Protein AF-A0A6G0UE82-F1 (afdb_monomer_lite)

Structure (mmCIF, N/CA/C/O backbone):
data_AF-A0A6G0UE82-F1
#
_entry.id   AF-A0A6G0UE82-F1
#
loop_
_atom_site.group_PDB
_atom_site.id
_atom_site.type_symbol
_atom_site.label_atom_id
_atom_site.label_alt_id
_atom_site.label_comp_id
_atom_site.label_asym_id
_atom_site.label_entity_id
_atom_site.label_seq_id
_atom_site.pdbx_PDB_ins_code
_atom_site.Cartn_x
_atom_site.Cartn_y
_atom_site.Cartn_z
_atom_site.occupancy
_atom_site.B_iso_or_equiv
_atom_site.auth_seq_id
_atom_site.auth_comp_id
_atom_site.auth_asym_id
_atom_site.auth_atom_id
_atom_site.pdbx_PDB_model_num
ATOM 1 N N . MET A 1 1 ? 67.950 6.319 -19.811 1.00 50.56 1 MET A N 1
ATOM 2 C CA . MET A 1 1 ? 67.569 7.483 -18.978 1.00 50.56 1 MET A CA 1
ATOM 3 C C . MET A 1 1 ? 66.233 8.089 -19.443 1.00 50.56 1 MET A C 1
ATOM 5 O O . MET A 1 1 ? 66.161 9.259 -19.778 1.00 50.56 1 MET A O 1
ATOM 9 N N . ARG A 1 2 ? 65.159 7.287 -19.519 1.00 44.97 2 ARG A N 1
ATOM 10 C CA . ARG A 1 2 ? 63.786 7.764 -19.803 1.00 44.97 2 ARG A CA 1
ATOM 11 C C . ARG A 1 2 ? 62.741 6.818 -19.179 1.00 44.97 2 ARG A C 1
ATOM 13 O O . ARG A 1 2 ? 61.684 6.580 -19.738 1.00 44.97 2 ARG A O 1
ATOM 20 N N . ARG A 1 3 ? 63.101 6.220 -18.032 1.00 53.69 3 ARG A N 1
ATOM 21 C CA . ARG A 1 3 ? 62.309 5.244 -17.256 1.00 53.69 3 ARG A CA 1
ATOM 22 C C . ARG A 1 3 ? 61.476 5.887 -16.125 1.00 53.69 3 ARG A C 1
ATOM 24 O O . ARG A 1 3 ? 61.089 5.173 -15.219 1.00 53.69 3 ARG A O 1
ATOM 31 N N . LEU A 1 4 ? 61.216 7.202 -16.120 1.00 58.69 4 LEU A N 1
ATOM 32 C CA . LEU A 1 4 ? 60.592 7.848 -14.943 1.00 58.69 4 LEU A CA 1
ATOM 33 C C . LEU A 1 4 ? 59.493 8.894 -15.201 1.00 58.69 4 LEU A C 1
ATOM 35 O O . LEU A 1 4 ? 59.024 9.478 -14.237 1.00 58.69 4 LEU A O 1
ATOM 39 N N . PHE A 1 5 ? 59.038 9.128 -16.439 1.00 55.81 5 PHE A N 1
ATOM 40 C CA . PHE A 1 5 ? 58.022 10.176 -16.679 1.00 55.81 5 PHE A CA 1
ATOM 41 C C . PHE A 1 5 ? 56.760 9.754 -17.444 1.00 55.81 5 PHE A C 1
ATOM 43 O O . PHE A 1 5 ? 55.877 10.580 -17.622 1.00 55.81 5 PHE A O 1
ATOM 50 N N . GLY A 1 6 ? 56.626 8.488 -17.851 1.00 50.22 6 GLY A N 1
ATOM 51 C CA . GLY A 1 6 ? 55.429 8.012 -18.567 1.00 50.22 6 GLY A CA 1
ATOM 52 C C . GLY A 1 6 ? 54.464 7.151 -17.742 1.00 50.22 6 GLY A C 1
ATOM 53 O O . GLY A 1 6 ? 53.414 6.783 -18.245 1.00 50.22 6 GLY A O 1
ATOM 54 N N . ASP A 1 7 ? 54.803 6.812 -16.490 1.00 53.62 7 ASP A N 1
ATOM 55 C CA . ASP A 1 7 ? 54.030 5.882 -15.636 1.00 53.62 7 ASP A CA 1
ATOM 56 C C . ASP A 1 7 ? 52.796 6.526 -14.958 1.00 53.62 7 ASP A C 1
ATOM 58 O O . ASP A 1 7 ? 52.153 5.913 -14.110 1.00 53.62 7 ASP A O 1
ATOM 62 N N . ASN A 1 8 ? 52.444 7.769 -15.314 1.00 51.16 8 ASN A N 1
ATOM 63 C CA . ASN A 1 8 ? 51.312 8.490 -14.714 1.00 51.16 8 ASN A CA 1
ATOM 64 C C . ASN A 1 8 ? 50.057 8.571 -15.595 1.00 51.16 8 ASN A C 1
ATOM 66 O O . ASN A 1 8 ? 49.010 8.971 -15.096 1.00 51.16 8 ASN A O 1
ATOM 70 N N . GLU A 1 9 ? 50.104 8.140 -16.858 1.00 49.94 9 GLU A N 1
ATOM 71 C CA . GLU A 1 9 ? 48.906 8.150 -17.720 1.00 49.94 9 GLU A CA 1
ATOM 72 C C . GLU A 1 9 ? 48.083 6.853 -17.623 1.00 49.94 9 GLU A C 1
ATOM 74 O O . GLU A 1 9 ? 46.916 6.825 -17.999 1.00 49.94 9 GLU A O 1
ATOM 79 N N . GLY A 1 10 ? 48.654 5.783 -17.054 1.00 46.41 10 GLY A N 1
ATOM 80 C CA . GLY A 1 10 ? 48.006 4.470 -16.930 1.00 46.41 10 GLY A CA 1
ATOM 81 C C . GLY A 1 10 ? 47.322 4.183 -15.588 1.00 46.41 10 GLY A C 1
ATOM 82 O O . GLY A 1 10 ? 46.707 3.131 -15.442 1.00 46.41 10 GLY A O 1
ATOM 83 N N . LYS A 1 11 ? 47.427 5.076 -14.591 1.00 41.53 11 LYS A N 1
ATOM 84 C CA . LYS A 1 11 ? 46.877 4.845 -13.235 1.00 41.53 11 LYS A CA 1
ATOM 85 C C . LYS A 1 11 ? 45.588 5.605 -12.931 1.00 41.53 11 LYS A C 1
ATOM 87 O O . LYS A 1 11 ? 44.918 5.279 -11.957 1.00 41.53 11 LYS A O 1
ATOM 92 N N . VAL A 1 12 ? 45.186 6.557 -13.773 1.00 50.75 12 VAL A N 1
ATOM 93 C CA . VAL A 1 12 ? 43.899 7.262 -13.602 1.00 50.75 12 VAL A CA 1
ATOM 94 C C . VAL A 1 12 ? 42.726 6.421 -14.133 1.00 50.75 12 VAL A C 1
ATOM 96 O O . VAL A 1 12 ? 41.585 6.595 -13.720 1.00 50.75 12 VAL A O 1
ATOM 99 N N . THR A 1 13 ? 43.011 5.411 -14.957 1.00 47.06 13 THR A N 1
ATOM 100 C CA . THR A 1 13 ? 42.033 4.483 -15.550 1.00 47.06 13 THR A CA 1
ATOM 101 C C . THR A 1 13 ? 41.780 3.226 -14.705 1.00 47.0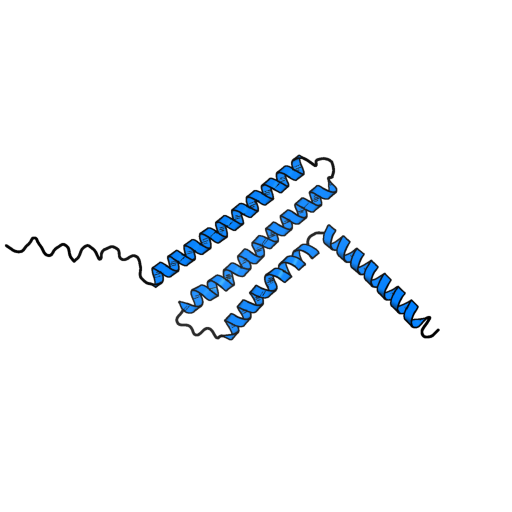6 13 THR A C 1
ATOM 103 O O . THR A 1 13 ? 41.277 2.231 -15.214 1.00 47.06 13 THR A O 1
ATOM 106 N N . ALA A 1 14 ? 42.119 3.245 -13.412 1.00 50.12 14 ALA A N 1
ATOM 107 C CA . ALA A 1 14 ? 41.802 2.176 -12.454 1.00 50.12 14 ALA A CA 1
ATOM 108 C C . ALA A 1 14 ? 40.663 2.558 -11.487 1.00 50.12 14 ALA A C 1
ATOM 110 O O . ALA A 1 14 ? 40.516 1.975 -10.417 1.00 50.12 14 ALA A O 1
ATOM 111 N N . THR A 1 15 ? 39.827 3.524 -11.871 1.00 53.12 15 THR A N 1
ATOM 112 C CA . THR A 1 15 ? 38.491 3.728 -11.291 1.00 53.12 15 THR A CA 1
ATOM 113 C C . THR A 1 15 ? 37.454 3.522 -12.388 1.00 53.12 15 THR A C 1
ATOM 115 O O . THR A 1 15 ? 36.758 4.433 -12.821 1.00 53.12 15 THR A O 1
ATOM 118 N N . GLY A 1 16 ? 37.373 2.284 -12.881 1.00 50.94 16 GLY A N 1
ATOM 119 C CA . GLY A 1 16 ? 36.266 1.815 -13.712 1.00 50.94 16 GLY A CA 1
ATOM 120 C C . GLY A 1 16 ? 34.991 1.695 -12.879 1.00 50.94 16 GLY A C 1
ATOM 121 O O . GLY A 1 16 ? 34.521 0.596 -12.620 1.00 50.94 16 GLY A O 1
ATOM 122 N N . ILE A 1 17 ? 34.469 2.825 -12.411 1.00 57.34 17 ILE A N 1
ATOM 123 C CA . ILE A 1 17 ? 33.115 2.957 -11.883 1.00 57.34 17 ILE A CA 1
ATOM 124 C C . ILE A 1 17 ? 32.474 4.068 -12.704 1.00 57.34 17 ILE A C 1
ATOM 126 O O . ILE A 1 17 ? 32.856 5.230 -12.570 1.00 57.34 17 ILE A O 1
ATOM 130 N N . GLY A 1 18 ? 31.508 3.731 -13.559 1.00 57.62 18 GLY A N 1
ATOM 131 C CA . GLY A 1 18 ? 30.677 4.751 -14.195 1.00 57.62 18 GLY A CA 1
ATOM 132 C C . GLY A 1 18 ? 30.509 4.625 -15.700 1.00 57.62 18 GLY A C 1
ATOM 133 O O . GLY A 1 18 ? 30.494 5.653 -16.392 1.00 57.62 18 GLY A O 1
ATOM 134 N N . GLY A 1 19 ? 30.282 3.413 -16.211 1.00 64.31 19 GLY A N 1
ATOM 135 C CA . GLY A 1 19 ? 29.519 3.292 -17.451 1.00 64.31 19 GLY A CA 1
ATOM 136 C C . GLY A 1 19 ? 28.163 4.011 -17.305 1.00 64.31 19 GLY A C 1
ATOM 137 O O . GLY A 1 19 ? 27.684 4.210 -16.182 1.00 64.31 19 GLY A O 1
ATOM 138 N N . PRO A 1 20 ? 27.515 4.443 -18.403 1.00 67.44 20 PRO A N 1
ATOM 139 C CA . PRO A 1 20 ? 26.177 5.038 -18.328 1.00 67.44 20 PRO A CA 1
ATOM 140 C C . PRO A 1 20 ? 25.209 4.114 -17.572 1.00 67.44 20 PRO A C 1
ATOM 142 O O . PRO A 1 20 ? 24.441 4.581 -16.739 1.00 67.44 20 PRO A O 1
ATOM 145 N N . PHE A 1 21 ? 25.348 2.800 -17.768 1.00 69.62 21 PHE A N 1
ATOM 146 C CA . PHE A 1 21 ? 24.608 1.763 -17.053 1.00 69.62 21 PHE A CA 1
ATOM 147 C C . PHE A 1 21 ? 24.813 1.789 -15.525 1.00 69.62 21 PHE A C 1
ATOM 149 O O . PHE A 1 21 ? 23.829 1.785 -14.788 1.00 69.62 21 PHE A O 1
ATOM 156 N N . ASP A 1 22 ? 26.054 1.909 -15.036 1.00 74.44 22 ASP A N 1
ATOM 157 C CA . ASP A 1 22 ? 26.340 1.972 -13.592 1.00 74.44 22 ASP A CA 1
ATOM 158 C C . ASP A 1 22 ? 25.689 3.202 -12.955 1.00 74.44 22 ASP A C 1
ATOM 160 O O . ASP A 1 22 ? 25.102 3.126 -11.877 1.00 74.44 22 ASP A O 1
ATOM 164 N N . ARG A 1 23 ? 25.729 4.346 -13.651 1.00 77.31 23 ARG A N 1
ATOM 165 C CA . ARG A 1 23 ? 25.082 5.582 -13.189 1.00 77.31 23 ARG A CA 1
ATOM 166 C C . ARG A 1 23 ? 23.565 5.431 -13.082 1.00 77.31 23 ARG A C 1
ATOM 168 O O . ARG A 1 23 ? 23.000 5.867 -12.081 1.00 77.31 23 ARG A O 1
ATOM 175 N N . TYR A 1 24 ? 22.916 4.782 -14.050 1.00 77.56 24 TYR A N 1
ATOM 176 C CA . TYR A 1 24 ? 21.484 4.472 -13.958 1.00 77.56 24 TYR A CA 1
ATOM 177 C C . TYR A 1 24 ? 21.173 3.548 -12.779 1.00 77.56 24 TYR A C 1
ATOM 179 O O . TYR A 1 24 ? 20.221 3.805 -12.043 1.00 77.56 24 TYR A O 1
ATOM 187 N N . LEU A 1 25 ? 21.997 2.523 -12.550 1.00 75.50 25 LEU A N 1
ATOM 188 C CA . LEU A 1 25 ? 21.831 1.605 -11.425 1.00 75.50 25 LEU A CA 1
ATOM 189 C C . LEU A 1 25 ? 21.898 2.345 -10.078 1.00 75.50 25 LEU A C 1
ATOM 191 O O . LEU A 1 25 ? 21.020 2.160 -9.237 1.00 75.50 25 LEU A O 1
ATOM 195 N N . TYR A 1 26 ? 22.883 3.229 -9.883 1.00 79.62 26 TYR A N 1
ATOM 196 C CA . TYR A 1 26 ? 23.007 4.028 -8.656 1.00 79.62 26 TYR A CA 1
ATOM 197 C C . TYR A 1 26 ? 21.822 4.975 -8.440 1.00 79.62 26 TYR A C 1
ATOM 199 O O . TYR A 1 26 ? 21.342 5.105 -7.313 1.00 79.62 26 TYR A O 1
ATOM 207 N N . VAL A 1 27 ? 21.320 5.607 -9.504 1.00 82.69 27 VAL A N 1
ATOM 208 C CA . VAL A 1 27 ? 20.138 6.479 -9.427 1.00 82.69 27 VAL A CA 1
ATOM 209 C C . VAL A 1 27 ? 18.895 5.675 -9.037 1.00 82.69 27 VAL A C 1
ATOM 211 O O . VAL A 1 27 ? 18.155 6.102 -8.152 1.00 82.69 27 VAL A O 1
ATOM 214 N N . ILE A 1 28 ? 18.695 4.491 -9.624 1.00 81.38 28 ILE A N 1
ATOM 215 C CA . ILE A 1 28 ? 17.574 3.598 -9.292 1.00 81.38 28 ILE A CA 1
ATOM 216 C C . ILE A 1 28 ? 17.674 3.121 -7.840 1.00 81.38 28 ILE A C 1
ATOM 218 O O . ILE A 1 28 ? 16.701 3.221 -7.093 1.00 81.38 28 ILE A O 1
ATOM 222 N N . LEU A 1 29 ? 18.848 2.656 -7.406 1.00 81.19 29 LEU A N 1
ATOM 223 C CA . LEU A 1 29 ? 19.074 2.209 -6.029 1.00 81.19 29 LEU A CA 1
ATOM 224 C C . LEU A 1 29 ? 18.831 3.336 -5.016 1.00 81.19 29 LEU A C 1
ATOM 226 O O . LEU A 1 29 ? 18.192 3.106 -3.988 1.00 81.19 29 LEU A O 1
ATOM 230 N N . GLY A 1 30 ? 19.265 4.561 -5.326 1.00 84.12 30 GLY A N 1
ATOM 231 C CA . GLY A 1 30 ? 18.978 5.742 -4.511 1.00 84.12 30 GLY A CA 1
ATOM 232 C C . GLY A 1 30 ? 17.479 6.032 -4.417 1.00 84.12 30 GLY A C 1
ATOM 233 O O . GLY A 1 30 ? 16.955 6.262 -3.326 1.00 84.12 30 GLY A O 1
ATOM 234 N N . HIS A 1 31 ? 16.763 5.944 -5.538 1.00 81.50 31 HIS A N 1
ATOM 235 C CA . HIS A 1 31 ? 15.316 6.151 -5.577 1.00 81.50 31 HIS A CA 1
ATOM 236 C C . HIS A 1 31 ? 14.554 5.100 -4.753 1.00 81.50 31 HIS A C 1
ATOM 238 O O . HIS A 1 31 ? 13.635 5.439 -4.000 1.00 81.50 31 HIS A O 1
ATOM 244 N N . LEU A 1 32 ? 14.963 3.830 -4.844 1.00 78.00 32 LEU A N 1
ATOM 245 C CA . LEU A 1 32 ? 14.389 2.737 -4.059 1.00 78.00 32 LEU A CA 1
ATOM 246 C C . LEU A 1 32 ? 14.627 2.950 -2.560 1.00 78.00 32 LEU A C 1
ATOM 248 O O . LEU A 1 32 ? 13.680 2.845 -1.777 1.00 78.00 32 LEU A O 1
ATOM 252 N N . PHE A 1 33 ? 15.846 3.331 -2.169 1.00 85.00 33 PHE A N 1
ATOM 253 C CA . PHE A 1 33 ? 16.208 3.590 -0.775 1.00 85.00 33 PHE A CA 1
ATOM 254 C C . PHE A 1 33 ? 15.377 4.722 -0.151 1.00 85.00 33 PHE A C 1
ATOM 256 O O . PHE A 1 33 ? 14.872 4.583 0.967 1.00 85.00 33 PHE A O 1
ATOM 263 N N . ILE A 1 34 ? 15.174 5.820 -0.886 1.00 83.19 34 ILE A N 1
ATOM 264 C CA . ILE A 1 34 ? 14.359 6.960 -0.438 1.00 83.19 34 ILE A CA 1
ATOM 265 C C . ILE A 1 34 ? 12.880 6.560 -0.308 1.00 83.19 34 ILE A C 1
ATOM 267 O O . ILE A 1 34 ? 12.232 6.895 0.691 1.00 83.19 34 ILE A O 1
ATOM 271 N N . SER A 1 35 ? 12.340 5.805 -1.272 1.00 79.88 35 SER A N 1
ATOM 272 C CA . SER A 1 35 ? 10.936 5.365 -1.224 1.00 79.88 35 SER A CA 1
ATOM 273 C C . SER A 1 35 ? 10.661 4.420 -0.046 1.00 79.88 35 SER A C 1
ATOM 275 O O . SER A 1 35 ? 9.667 4.580 0.661 1.00 79.88 35 SER A O 1
ATOM 277 N N . LEU A 1 36 ? 11.582 3.495 0.242 1.00 78.81 36 LEU A N 1
ATOM 278 C CA . LEU A 1 36 ? 11.452 2.559 1.357 1.00 78.81 36 LEU A CA 1
ATOM 279 C C . LEU A 1 36 ? 11.571 3.286 2.699 1.00 78.81 36 LEU A C 1
ATOM 281 O O . LEU A 1 36 ? 10.742 3.093 3.588 1.00 78.81 36 LEU A O 1
ATOM 285 N N . SER A 1 37 ? 12.559 4.170 2.831 1.00 81.06 37 SER A N 1
ATOM 286 C CA . SER A 1 37 ? 12.800 4.915 4.072 1.00 81.06 37 SER A CA 1
ATOM 287 C C . SER A 1 37 ? 11.624 5.822 4.439 1.00 81.06 37 SER A C 1
ATOM 289 O O . SER A 1 37 ? 11.217 5.885 5.604 1.00 81.06 37 SER A O 1
ATOM 291 N N . SER A 1 38 ? 11.034 6.498 3.450 1.00 78.19 38 SER A N 1
ATOM 292 C CA . SER A 1 38 ? 9.861 7.351 3.662 1.00 78.19 38 SER A CA 1
ATOM 293 C C . SER A 1 38 ? 8.623 6.538 4.052 1.00 78.19 38 SER A C 1
ATOM 295 O O . SER A 1 38 ? 7.954 6.886 5.028 1.00 78.19 38 SER A O 1
ATOM 297 N N . ALA A 1 39 ? 8.368 5.409 3.384 1.00 75.69 39 ALA A N 1
ATOM 298 C CA . ALA A 1 39 ? 7.266 4.513 3.731 1.00 75.69 39 ALA A CA 1
ATOM 299 C C . ALA A 1 39 ? 7.385 3.982 5.172 1.00 75.69 39 ALA A C 1
ATOM 301 O O . ALA A 1 39 ? 6.436 4.086 5.952 1.00 75.69 39 ALA A O 1
ATOM 302 N N . TYR A 1 40 ? 8.562 3.489 5.567 1.00 77.69 40 TYR A N 1
ATOM 303 C CA . TYR A 1 40 ? 8.795 2.992 6.928 1.00 77.69 40 TYR A CA 1
ATOM 304 C C . TYR A 1 40 ? 8.647 4.084 7.989 1.00 77.69 40 TYR A C 1
ATOM 306 O O . TYR A 1 40 ? 8.056 3.841 9.042 1.00 77.69 40 TYR A O 1
ATOM 314 N N . SER A 1 41 ? 9.119 5.299 7.707 1.00 74.69 41 SER A N 1
ATOM 315 C CA . SER A 1 41 ? 8.990 6.433 8.629 1.00 74.69 41 SER A CA 1
ATOM 316 C C . SER A 1 41 ? 7.524 6.779 8.900 1.00 74.69 41 SER A C 1
ATOM 318 O O . SER A 1 41 ? 7.132 6.982 10.051 1.00 74.69 41 SER A O 1
ATOM 320 N N . ILE A 1 42 ? 6.689 6.775 7.856 1.00 74.12 42 ILE A N 1
ATOM 321 C CA . ILE A 1 42 ? 5.245 7.016 7.971 1.00 74.12 42 ILE A CA 1
ATOM 322 C C . ILE A 1 42 ? 4.575 5.905 8.786 1.00 74.12 42 ILE A C 1
ATOM 324 O O . ILE A 1 42 ? 3.766 6.199 9.668 1.00 74.12 42 ILE A O 1
ATOM 328 N N . ILE A 1 43 ? 4.932 4.639 8.544 1.00 75.75 43 ILE A N 1
ATOM 329 C CA . ILE A 1 43 ? 4.383 3.492 9.283 1.00 75.75 43 ILE A CA 1
ATOM 330 C C . ILE A 1 43 ? 4.726 3.590 10.771 1.00 75.75 43 ILE A C 1
ATOM 332 O O . ILE A 1 43 ? 3.841 3.423 11.615 1.00 75.75 43 ILE A O 1
ATOM 336 N N . ILE A 1 44 ? 5.982 3.891 11.108 1.00 75.69 44 ILE A N 1
ATOM 337 C CA . ILE A 1 44 ? 6.436 4.031 12.498 1.00 75.69 44 ILE A CA 1
ATOM 338 C C . ILE A 1 44 ? 5.715 5.199 13.176 1.00 75.69 44 ILE A C 1
ATOM 340 O O . ILE A 1 44 ? 5.184 5.039 14.278 1.00 75.69 44 ILE A O 1
ATOM 344 N N . PHE A 1 45 ? 5.624 6.352 12.509 1.00 75.44 45 PHE A N 1
ATOM 345 C CA . PHE A 1 45 ? 4.932 7.526 13.037 1.00 75.44 45 PHE A CA 1
ATOM 346 C C . PHE A 1 45 ? 3.442 7.258 13.283 1.00 75.44 45 PHE A C 1
ATOM 348 O O . PHE A 1 45 ? 2.913 7.561 14.357 1.00 75.44 45 PHE A O 1
ATOM 355 N N . CYS A 1 46 ? 2.767 6.647 12.309 1.00 66.81 46 CYS A N 1
ATOM 356 C CA . CYS A 1 46 ? 1.358 6.288 12.407 1.00 66.81 46 CYS A CA 1
ATOM 357 C C . CYS A 1 46 ? 1.125 5.299 13.557 1.00 66.81 46 CYS A C 1
ATOM 359 O O . CYS A 1 46 ? 0.288 5.545 14.430 1.00 66.81 46 CYS A O 1
ATOM 361 N N . SER A 1 47 ? 1.936 4.240 13.624 1.00 67.06 47 SER A N 1
ATOM 362 C CA . SER A 1 47 ? 1.873 3.221 14.678 1.00 67.06 47 SER A CA 1
ATOM 363 C C . SER A 1 47 ? 2.073 3.827 16.066 1.00 67.06 47 SER A C 1
ATOM 365 O O . SER A 1 47 ? 1.341 3.498 17.001 1.00 67.06 47 SER A O 1
ATOM 367 N N . TRP A 1 48 ? 3.015 4.764 16.205 1.00 73.06 48 TRP A N 1
ATOM 368 C CA . TRP A 1 48 ? 3.259 5.458 17.467 1.00 73.06 48 TRP A CA 1
ATOM 369 C C . TRP A 1 48 ? 2.087 6.357 17.875 1.00 73.06 48 TRP A C 1
ATOM 371 O O . TRP A 1 48 ? 1.676 6.350 19.039 1.00 73.06 48 TRP A O 1
ATOM 381 N N . LYS A 1 49 ? 1.493 7.083 16.921 1.00 67.06 49 LYS A N 1
ATOM 382 C CA . LYS A 1 49 ? 0.307 7.918 17.159 1.00 67.06 49 LYS A CA 1
ATOM 383 C C . LYS A 1 49 ? -0.885 7.076 17.624 1.00 67.06 49 LYS A C 1
ATOM 385 O O . LYS A 1 49 ? -1.547 7.453 18.589 1.00 67.06 49 LYS A O 1
ATOM 390 N N . ILE A 1 50 ? -1.119 5.928 16.990 1.00 65.75 50 ILE A N 1
ATOM 391 C CA . ILE A 1 50 ? -2.187 4.986 17.357 1.00 65.75 50 ILE A CA 1
ATOM 392 C C . ILE A 1 50 ? -1.938 4.408 18.748 1.00 65.75 50 ILE A C 1
ATOM 394 O O . ILE A 1 50 ? -2.825 4.440 19.598 1.00 65.75 50 ILE A O 1
ATOM 398 N N . TYR A 1 51 ? -0.716 3.954 19.026 1.00 67.62 51 TYR A N 1
ATOM 399 C CA . TYR A 1 51 ? -0.350 3.443 20.345 1.00 67.62 51 TYR A CA 1
ATOM 400 C C . TYR A 1 51 ? -0.577 4.487 21.450 1.00 67.62 51 TYR A C 1
ATOM 402 O O . TYR A 1 51 ? -1.158 4.182 22.496 1.00 67.62 51 TYR A O 1
ATOM 410 N N . LYS A 1 52 ? -0.181 5.742 21.205 1.00 68.81 52 LYS A N 1
ATOM 411 C CA . LYS A 1 52 ? -0.393 6.855 22.138 1.00 68.81 52 LYS A CA 1
ATOM 412 C C . LYS A 1 52 ? -1.881 7.161 22.330 1.00 68.81 52 LYS A C 1
ATOM 414 O O . LYS A 1 52 ? -2.308 7.341 23.467 1.00 68.81 52 LYS A O 1
ATOM 419 N N . PHE A 1 53 ? -2.668 7.170 21.256 1.00 62.66 53 PHE A N 1
ATOM 420 C CA . PHE A 1 53 ? -4.114 7.390 21.310 1.00 62.66 53 PHE A CA 1
ATOM 421 C C . PHE A 1 53 ? -4.824 6.309 22.140 1.00 62.66 53 PHE A C 1
ATOM 423 O O . PHE A 1 53 ? -5.572 6.629 23.063 1.00 62.66 53 PHE A O 1
ATOM 430 N N . MET A 1 54 ? -4.500 5.031 21.915 1.00 61.00 54 MET A N 1
ATOM 431 C CA . MET A 1 54 ? -5.086 3.925 22.684 1.00 61.00 54 MET A CA 1
ATOM 432 C C . MET A 1 54 ? -4.690 3.934 24.161 1.00 61.00 54 MET A C 1
ATOM 434 O O . MET A 1 54 ? -5.477 3.530 25.014 1.00 61.00 54 MET A O 1
ATOM 438 N N . LYS A 1 55 ? -3.480 4.404 24.489 1.00 66.69 55 LYS A N 1
ATOM 439 C CA . LYS A 1 55 ? -3.037 4.533 25.884 1.00 66.69 55 LYS A CA 1
ATOM 440 C C . LYS A 1 55 ? -3.819 5.613 26.643 1.00 66.69 55 LYS A C 1
ATOM 442 O O . LYS A 1 55 ? -3.994 5.482 27.852 1.00 66.69 55 LYS A O 1
ATOM 447 N N . ILE A 1 56 ? -4.277 6.656 25.947 1.00 66.44 56 ILE A N 1
ATOM 448 C CA . ILE A 1 56 ? -4.991 7.803 26.528 1.00 66.44 56 ILE A CA 1
ATOM 449 C C . ILE A 1 56 ? -6.506 7.538 26.623 1.00 66.44 56 ILE A C 1
ATOM 451 O O . ILE A 1 56 ? -7.135 7.984 27.577 1.00 66.44 56 ILE A O 1
ATOM 455 N N . HIS A 1 57 ? -7.109 6.797 25.688 1.00 58.56 57 HIS A N 1
ATOM 456 C CA . HIS A 1 57 ? -8.565 6.571 25.614 1.00 58.56 57 HIS A CA 1
ATOM 457 C C . HIS A 1 57 ? -9.033 5.210 26.162 1.00 58.56 57 HIS A C 1
ATOM 459 O O . HIS A 1 57 ? -9.823 4.513 25.536 1.00 58.56 57 HIS A O 1
ATOM 465 N N . LYS A 1 58 ? -8.615 4.830 27.377 1.00 55.81 58 LYS A N 1
ATOM 466 C CA . LYS A 1 58 ? -9.007 3.552 28.016 1.00 55.81 58 LYS A CA 1
ATOM 467 C C . LYS A 1 58 ? -10.528 3.308 28.187 1.00 55.81 58 LYS A C 1
ATOM 469 O O . LYS A 1 58 ? -10.897 2.177 28.478 1.00 55.81 58 LYS A O 1
ATOM 474 N N . ASN A 1 59 ? -11.394 4.310 27.989 1.00 51.50 59 ASN A N 1
ATOM 475 C CA . ASN A 1 59 ? -12.837 4.222 28.277 1.00 51.50 59 ASN A CA 1
ATOM 476 C C . ASN A 1 59 ? -13.748 3.924 27.068 1.00 51.50 59 ASN A C 1
ATOM 478 O O . ASN A 1 59 ? -14.919 3.624 27.275 1.00 51.50 59 ASN A O 1
ATOM 482 N N . SER A 1 60 ? -13.253 3.959 25.825 1.00 57.72 60 SER A N 1
ATOM 483 C CA . SER A 1 60 ? -14.064 3.697 24.621 1.00 57.72 60 SER A CA 1
ATOM 484 C C . SER A 1 60 ? -13.533 2.468 23.884 1.00 57.72 60 SER A C 1
ATOM 486 O O . SER A 1 60 ? -12.795 2.543 22.901 1.00 57.72 60 SER A O 1
ATOM 488 N N . ILE A 1 61 ? -13.859 1.296 24.427 1.00 56.62 61 ILE A N 1
ATOM 489 C CA . ILE A 1 61 ? -13.402 -0.014 23.934 1.00 56.62 61 ILE A CA 1
ATOM 490 C C . ILE A 1 61 ? -13.806 -0.207 22.457 1.00 56.62 61 ILE A C 1
ATOM 492 O O . ILE A 1 61 ? -13.031 -0.737 21.662 1.00 56.62 61 ILE A O 1
ATOM 496 N N . LEU A 1 62 ? -14.977 0.315 22.073 1.00 56.19 62 LEU A N 1
ATOM 497 C CA . LEU A 1 62 ? -15.525 0.228 20.720 1.00 56.19 62 LEU A CA 1
ATOM 498 C C . LEU A 1 62 ? -14.720 1.048 19.694 1.00 56.19 62 LEU A C 1
ATOM 500 O O . LEU A 1 62 ? -14.398 0.542 18.621 1.00 56.19 62 LEU A O 1
ATOM 504 N N . GLU A 1 63 ? -14.345 2.291 20.013 1.00 60.12 63 GLU A N 1
ATOM 505 C CA . GLU A 1 63 ? -13.568 3.142 19.095 1.00 60.12 63 GLU A CA 1
ATOM 506 C C . GLU A 1 63 ? -12.127 2.647 18.944 1.00 60.12 63 GLU A C 1
ATOM 508 O O . GLU A 1 63 ? -11.549 2.721 17.857 1.00 60.12 63 GLU A O 1
ATOM 513 N N . ILE A 1 64 ? -11.559 2.081 20.012 1.00 61.78 64 ILE A N 1
ATOM 514 C CA . ILE A 1 64 ? -10.228 1.471 19.989 1.00 61.78 64 ILE A CA 1
ATOM 515 C C . ILE A 1 64 ? -10.187 0.263 19.052 1.00 61.78 64 ILE A C 1
ATOM 517 O O . ILE A 1 64 ? -9.250 0.131 18.260 1.00 61.78 64 ILE A O 1
ATOM 521 N N . ASP A 1 65 ? -11.178 -0.622 19.119 1.00 65.94 65 ASP A N 1
ATOM 522 C CA . ASP A 1 65 ? -11.183 -1.820 18.283 1.00 65.94 65 ASP A CA 1
ATOM 523 C C . ASP A 1 65 ? -11.426 -1.488 16.808 1.00 65.94 65 ASP A C 1
ATOM 525 O O . ASP A 1 65 ? -10.786 -2.084 15.936 1.00 65.94 65 ASP A O 1
ATOM 529 N N . ILE A 1 66 ? -12.225 -0.457 16.520 1.00 62.25 66 ILE A N 1
ATOM 530 C CA . ILE A 1 66 ? -12.378 0.093 15.167 1.00 62.25 66 ILE A CA 1
ATOM 531 C C . ILE A 1 66 ? -11.045 0.645 14.654 1.00 62.25 66 ILE A C 1
ATOM 533 O O . ILE A 1 66 ? -10.615 0.299 13.551 1.00 62.25 66 ILE A O 1
ATOM 537 N N . GLN A 1 67 ? -10.338 1.449 15.451 1.00 64.75 67 GLN A N 1
ATOM 538 C CA . GLN A 1 67 ? -9.045 2.003 15.046 1.00 64.75 67 GLN A CA 1
ATOM 539 C C . GLN A 1 67 ? -7.963 0.931 14.869 1.00 64.75 67 GLN A C 1
ATOM 541 O O . GLN A 1 67 ? -7.179 1.008 13.919 1.00 64.75 67 GLN A O 1
ATOM 546 N N . LYS A 1 68 ? -7.927 -0.108 15.714 1.00 68.38 68 LYS A N 1
ATOM 547 C CA . LYS A 1 68 ? -7.019 -1.256 15.538 1.00 68.38 68 LYS A CA 1
ATOM 548 C C . LYS A 1 68 ? -7.318 -2.026 14.261 1.00 68.38 68 LYS A C 1
ATOM 550 O O . LYS A 1 68 ? -6.383 -2.415 13.562 1.00 68.38 68 LYS A O 1
ATOM 555 N N . GLN A 1 69 ? -8.592 -2.261 13.955 1.00 65.25 69 GLN A N 1
ATOM 556 C CA . GLN A 1 69 ? -8.989 -2.962 12.735 1.00 65.25 69 GLN A CA 1
ATOM 557 C C . GLN A 1 69 ? -8.653 -2.144 11.491 1.00 65.25 69 GLN A C 1
ATOM 559 O O . GLN A 1 69 ? -8.087 -2.698 10.550 1.00 65.25 69 GLN A O 1
ATOM 564 N N . LEU A 1 70 ? -8.900 -0.832 11.508 1.00 68.25 70 LEU A N 1
ATOM 565 C CA . LEU A 1 70 ? -8.512 0.066 10.419 1.00 68.25 70 LEU A CA 1
ATOM 566 C C . LEU A 1 70 ? -7.001 0.079 10.218 1.00 68.25 70 LEU A C 1
ATOM 568 O O . LEU A 1 70 ? -6.539 -0.066 9.095 1.00 68.25 70 LEU A O 1
ATOM 572 N N . THR A 1 71 ? -6.233 0.154 11.301 1.00 70.44 71 THR A N 1
ATOM 573 C CA . THR A 1 71 ? -4.766 0.128 11.250 1.00 70.44 71 THR A CA 1
ATOM 574 C C . THR A 1 71 ? -4.243 -1.196 10.703 1.00 70.44 71 THR A C 1
ATOM 576 O O . THR A 1 71 ? -3.398 -1.204 9.814 1.00 70.44 71 THR A O 1
ATOM 579 N N . LYS A 1 72 ? -4.750 -2.333 11.198 1.00 71.06 72 LYS A N 1
ATOM 580 C CA . LYS A 1 72 ? -4.353 -3.658 10.701 1.00 71.06 72 LYS A CA 1
ATOM 581 C C . LYS A 1 72 ? -4.688 -3.824 9.224 1.00 71.06 72 LYS A C 1
ATOM 583 O O . LYS A 1 72 ? -3.863 -4.330 8.472 1.00 71.06 72 LYS A O 1
ATOM 588 N N . THR A 1 73 ? -5.870 -3.374 8.819 1.00 73.12 73 THR A N 1
ATOM 589 C CA . THR A 1 73 ? -6.310 -3.431 7.423 1.00 73.12 73 THR A CA 1
ATOM 590 C C . THR A 1 73 ? -5.421 -2.558 6.553 1.00 73.12 73 THR A C 1
ATOM 592 O O . THR A 1 73 ? -4.892 -3.050 5.568 1.00 73.12 73 THR A O 1
ATOM 595 N N . LEU A 1 74 ? -5.150 -1.321 6.975 1.00 69.12 74 LEU A N 1
ATOM 596 C CA . LEU A 1 74 ? -4.275 -0.387 6.269 1.00 69.12 74 LEU A CA 1
ATOM 597 C C . LEU A 1 74 ? -2.847 -0.932 6.121 1.00 69.12 74 LEU A C 1
ATOM 599 O O . LEU A 1 74 ? -2.233 -0.752 5.078 1.00 69.12 74 LEU A O 1
ATOM 603 N N . ILE A 1 75 ? -2.327 -1.640 7.129 1.00 71.62 75 ILE A N 1
ATOM 604 C CA . ILE A 1 75 ? -1.011 -2.292 7.060 1.00 71.62 75 ILE A CA 1
ATOM 605 C C . ILE A 1 75 ? -1.024 -3.448 6.051 1.00 71.62 75 ILE A C 1
ATOM 607 O O . ILE A 1 75 ? -0.164 -3.503 5.175 1.00 71.62 75 ILE A O 1
ATOM 611 N N . VAL A 1 76 ? -2.004 -4.353 6.126 1.00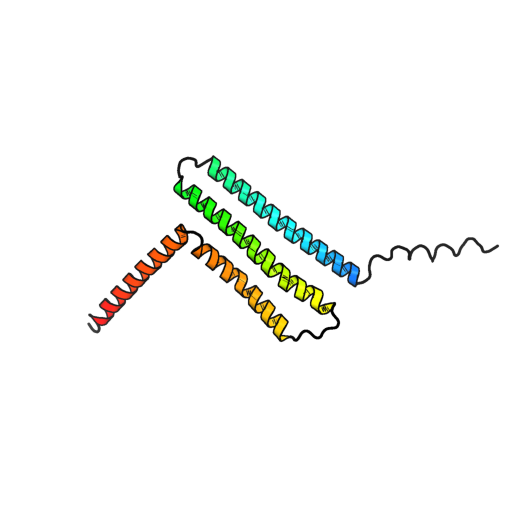 75.38 76 VAL A N 1
ATOM 612 C CA . VAL A 1 76 ? -2.126 -5.494 5.194 1.00 75.38 76 VAL A CA 1
ATOM 613 C C . VAL A 1 76 ? -2.285 -5.005 3.753 1.00 75.38 76 VAL A C 1
ATOM 615 O O . VAL A 1 76 ? -1.627 -5.481 2.831 1.00 75.38 76 VAL A O 1
ATOM 618 N N . GLN A 1 77 ? -3.119 -3.993 3.579 1.00 71.69 77 GLN A N 1
ATOM 619 C CA . GLN A 1 77 ? -3.442 -3.360 2.314 1.00 71.69 77 GLN A CA 1
ATOM 620 C C . GLN A 1 77 ? -2.343 -2.415 1.821 1.00 71.69 77 GLN A C 1
ATOM 622 O O . GLN A 1 77 ? -2.377 -2.034 0.666 1.00 71.69 77 GLN A O 1
ATOM 627 N N . ALA A 1 78 ? -1.369 -2.028 2.644 1.00 71.25 78 ALA A N 1
ATOM 628 C CA . ALA A 1 78 ? -0.154 -1.368 2.173 1.00 71.25 78 ALA A CA 1
ATOM 629 C C . ALA A 1 78 ? 0.866 -2.399 1.669 1.00 71.25 78 ALA A C 1
ATOM 631 O O . ALA A 1 78 ? 1.525 -2.172 0.658 1.00 71.25 78 ALA A O 1
ATOM 632 N N . ILE A 1 79 ? 0.953 -3.558 2.330 1.00 72.62 79 ILE A N 1
ATOM 633 C CA . ILE A 1 79 ? 1.883 -4.641 1.983 1.00 72.62 79 ILE A CA 1
ATOM 634 C C . ILE A 1 79 ? 1.491 -5.329 0.665 1.00 72.62 79 ILE A C 1
ATOM 636 O O . ILE A 1 79 ? 2.360 -5.589 -0.168 1.00 72.62 79 ILE A O 1
ATOM 640 N N . ILE A 1 80 ? 0.199 -5.598 0.445 1.00 76.75 80 ILE A N 1
ATOM 641 C CA . ILE A 1 80 ? -0.299 -6.293 -0.759 1.00 76.75 80 ILE A CA 1
ATOM 642 C C . ILE A 1 80 ? 0.046 -5.535 -2.062 1.00 76.75 80 ILE A C 1
ATOM 644 O O . ILE A 1 80 ? 0.639 -6.141 -2.955 1.00 76.75 80 ILE A O 1
ATOM 648 N N . PRO A 1 81 ? -0.235 -4.227 -2.199 1.00 73.38 81 PRO A N 1
ATOM 649 C CA . PRO A 1 81 ? 0.193 -3.398 -3.325 1.00 73.38 81 PRO A CA 1
ATOM 650 C C . PRO A 1 81 ? 1.695 -3.282 -3.446 1.00 73.38 81 PRO A C 1
ATOM 652 O O . PRO A 1 81 ? 2.190 -3.251 -4.557 1.00 73.38 81 PRO A O 1
ATOM 655 N N . LEU A 1 82 ? 2.431 -3.211 -2.336 1.00 71.50 82 LEU A N 1
ATOM 656 C CA . LEU A 1 82 ? 3.891 -3.140 -2.374 1.00 71.50 82 LEU A CA 1
ATOM 657 C C . LEU A 1 82 ? 4.477 -4.386 -3.045 1.00 71.50 82 LEU A C 1
ATOM 659 O O . LEU A 1 82 ? 5.289 -4.269 -3.958 1.00 71.50 82 LEU A O 1
ATOM 663 N N . LEU A 1 83 ? 3.997 -5.572 -2.666 1.00 71.88 83 LEU A N 1
ATOM 664 C CA . LEU A 1 83 ? 4.356 -6.834 -3.318 1.00 71.88 83 LEU A CA 1
ATOM 665 C C . LEU A 1 83 ? 3.871 -6.889 -4.773 1.00 71.88 83 LEU A C 1
ATOM 667 O O . LEU A 1 83 ? 4.634 -7.251 -5.667 1.00 71.88 83 LEU A O 1
ATOM 671 N N . THR A 1 84 ? 2.622 -6.486 -5.013 1.00 74.56 84 THR A N 1
ATOM 672 C CA . THR A 1 84 ? 1.975 -6.580 -6.331 1.00 74.56 84 THR A CA 1
ATOM 673 C C . THR A 1 84 ? 2.498 -5.540 -7.326 1.00 74.56 84 THR A C 1
ATOM 675 O O . THR A 1 84 ? 2.470 -5.810 -8.517 1.00 74.56 84 THR A O 1
ATOM 678 N N . CYS A 1 85 ? 3.011 -4.390 -6.874 1.00 72.94 85 CYS A N 1
ATOM 679 C CA . CYS A 1 85 ? 3.653 -3.356 -7.697 1.00 72.94 85 CYS A CA 1
ATOM 680 C C . CYS A 1 85 ? 5.147 -3.619 -7.899 1.00 72.94 85 CYS A C 1
ATOM 682 O O . CYS A 1 85 ? 5.673 -3.282 -8.957 1.00 72.94 85 CYS A O 1
ATOM 684 N N . CYS A 1 86 ? 5.837 -4.236 -6.933 1.00 73.00 86 CYS A N 1
ATOM 685 C CA . CYS A 1 86 ? 7.248 -4.592 -7.103 1.00 73.00 86 CYS A CA 1
ATOM 686 C C . CYS A 1 86 ? 7.449 -5.482 -8.333 1.00 73.00 86 CYS A C 1
ATOM 688 O O . CYS A 1 86 ? 8.323 -5.203 -9.143 1.00 73.00 86 CYS A O 1
ATOM 690 N N . VAL A 1 87 ? 6.611 -6.502 -8.523 1.00 77.88 87 VAL A N 1
ATOM 691 C CA . VAL A 1 87 ? 6.715 -7.437 -9.658 1.00 77.88 87 VAL A CA 1
ATOM 692 C C . VAL A 1 87 ? 6.620 -6.749 -11.038 1.00 77.88 87 VAL A C 1
ATOM 694 O O . VAL A 1 87 ? 7.566 -6.877 -11.814 1.00 77.88 87 VAL A O 1
ATOM 697 N N . PRO A 1 88 ? 5.557 -5.996 -11.384 1.00 76.44 88 PRO A N 1
ATOM 698 C CA . PRO A 1 88 ? 5.425 -5.337 -12.683 1.00 76.44 88 PRO A CA 1
ATOM 699 C C . PRO A 1 88 ? 6.483 -4.250 -12.898 1.00 76.44 88 PRO A C 1
ATOM 701 O O . PRO A 1 88 ? 6.979 -4.115 -14.012 1.00 76.44 88 PRO A O 1
ATOM 704 N N . VAL A 1 89 ? 6.885 -3.522 -11.849 1.00 77.50 89 VAL A N 1
ATOM 705 C CA . VAL A 1 89 ? 7.959 -2.518 -11.943 1.00 77.50 89 VAL A CA 1
ATOM 706 C C . VAL A 1 89 ? 9.306 -3.185 -12.220 1.00 77.50 89 VAL A C 1
ATOM 708 O O . VAL A 1 89 ? 10.033 -2.735 -13.101 1.00 77.50 89 VAL A O 1
ATOM 711 N N . PHE A 1 90 ? 9.624 -4.294 -11.546 1.00 80.06 90 PHE A N 1
ATOM 712 C CA . PHE A 1 90 ? 10.830 -5.074 -11.833 1.00 80.06 90 PHE A CA 1
ATOM 713 C C . PHE A 1 90 ? 10.817 -5.650 -13.250 1.00 80.06 90 PHE A C 1
ATOM 715 O O . PHE A 1 90 ? 11.838 -5.600 -13.932 1.00 80.06 90 PHE A O 1
ATOM 722 N N . ILE A 1 91 ? 9.672 -6.151 -13.719 1.00 78.06 91 ILE A N 1
ATOM 723 C CA . ILE A 1 91 ? 9.526 -6.653 -15.091 1.00 78.06 91 ILE A CA 1
ATOM 724 C C . ILE A 1 91 ? 9.750 -5.523 -16.096 1.00 78.06 91 ILE A C 1
ATOM 726 O O . ILE A 1 91 ? 10.529 -5.704 -17.024 1.00 78.06 91 ILE A O 1
ATOM 730 N N . MET A 1 92 ? 9.146 -4.347 -15.899 1.00 76.19 92 MET A N 1
ATOM 731 C CA . MET A 1 92 ? 9.365 -3.186 -16.771 1.00 76.19 92 MET A CA 1
ATOM 732 C C . MET A 1 92 ? 10.813 -2.680 -16.735 1.00 76.19 92 MET A C 1
ATOM 734 O O . MET A 1 92 ? 11.301 -2.172 -17.740 1.00 76.19 92 MET A O 1
ATOM 738 N N . MET A 1 93 ? 11.509 -2.838 -15.607 1.00 76.31 93 MET A N 1
ATOM 739 C CA . MET A 1 93 ? 12.907 -2.433 -15.443 1.00 76.31 93 MET A CA 1
ATOM 740 C C . MET A 1 93 ? 13.895 -3.419 -16.086 1.00 76.31 93 MET A C 1
ATOM 742 O O . MET A 1 93 ? 14.904 -2.995 -16.644 1.00 76.31 93 MET A O 1
ATOM 746 N N . ILE A 1 94 ? 13.616 -4.726 -16.024 1.00 79.25 94 ILE A N 1
ATOM 747 C CA . ILE A 1 94 ? 14.460 -5.786 -16.605 1.00 79.25 94 ILE A CA 1
ATOM 748 C C . ILE A 1 94 ? 14.151 -5.997 -18.096 1.00 79.25 94 ILE A C 1
ATOM 750 O O . ILE A 1 94 ? 15.048 -6.353 -18.857 1.00 79.25 94 ILE A O 1
ATOM 754 N N . ALA A 1 95 ? 12.915 -5.740 -18.532 1.00 76.69 95 ALA A N 1
ATOM 755 C CA . ALA A 1 95 ? 12.471 -5.815 -19.924 1.00 76.69 95 ALA A CA 1
ATOM 756 C C . ALA A 1 95 ? 13.450 -5.193 -20.944 1.00 76.69 95 ALA A C 1
ATOM 758 O O . ALA A 1 95 ? 13.799 -5.888 -21.895 1.00 76.69 95 ALA A O 1
ATOM 759 N N . PRO A 1 96 ? 13.951 -3.953 -20.766 1.00 74.50 96 PRO A N 1
ATOM 760 C CA . PRO A 1 96 ? 14.904 -3.345 -21.699 1.00 74.50 96 PRO A CA 1
ATOM 761 C C . PRO A 1 96 ? 16.323 -3.941 -21.651 1.00 74.50 96 PRO A C 1
ATOM 763 O O . PRO A 1 96 ? 17.130 -3.639 -22.525 1.00 74.50 96 PRO A O 1
ATOM 766 N N . LEU A 1 97 ? 16.652 -4.765 -20.650 1.00 77.69 97 LEU A N 1
ATOM 767 C CA . LEU A 1 97 ? 17.955 -5.439 -20.522 1.00 77.69 97 LEU A CA 1
ATOM 768 C C . LEU A 1 97 ? 17.972 -6.826 -21.170 1.00 77.69 97 LEU A C 1
ATOM 770 O O . LEU A 1 97 ? 19.038 -7.407 -21.372 1.00 77.69 97 LEU A O 1
ATOM 774 N N . LEU A 1 98 ? 16.797 -7.363 -21.490 1.00 78.00 98 LEU A N 1
ATOM 775 C CA . LEU A 1 98 ? 16.643 -8.634 -22.173 1.00 78.00 98 LEU A CA 1
ATOM 776 C C . LEU A 1 98 ? 16.629 -8.387 -23.691 1.00 78.00 98 LEU A C 1
ATOM 778 O O . LEU A 1 98 ? 15.907 -7.508 -24.154 1.00 78.00 98 LEU A O 1
ATOM 782 N N . PRO A 1 99 ? 17.341 -9.182 -24.507 1.00 74.50 99 PRO A N 1
ATOM 783 C CA . PRO A 1 99 ? 17.309 -9.080 -25.972 1.00 7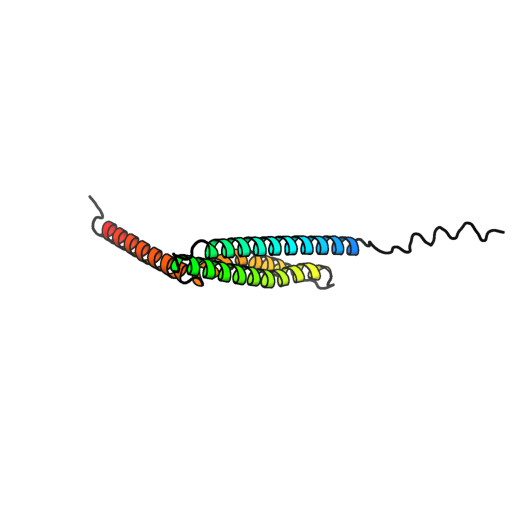4.50 99 PRO A CA 1
ATOM 784 C C . PRO A 1 99 ? 15.993 -9.613 -26.581 1.00 74.50 99 PRO A C 1
ATOM 786 O O . PRO A 1 99 ? 15.972 -10.123 -27.699 1.00 74.50 99 PRO A O 1
ATOM 789 N N . ILE A 1 100 ? 14.891 -9.554 -25.830 1.00 75.25 100 ILE A N 1
ATOM 790 C CA . ILE A 1 100 ? 13.601 -10.156 -26.161 1.00 75.25 100 ILE A CA 1
ATOM 791 C C . ILE A 1 100 ? 12.654 -9.034 -26.592 1.00 75.25 100 ILE A C 1
ATOM 793 O O . ILE A 1 100 ? 12.480 -8.056 -25.868 1.00 75.25 100 ILE A O 1
ATOM 797 N N . MET A 1 101 ? 11.997 -9.183 -27.745 1.00 73.94 101 MET A N 1
ATOM 798 C CA . MET A 1 101 ? 10.926 -8.269 -28.147 1.00 73.94 101 MET A CA 1
ATOM 799 C C . MET A 1 101 ? 9.685 -8.529 -27.288 1.00 73.94 101 MET A C 1
ATOM 801 O O . MET A 1 101 ? 8.878 -9.405 -27.598 1.00 73.94 101 MET A O 1
ATOM 805 N N . ILE A 1 102 ? 9.536 -7.786 -26.190 1.00 77.75 102 ILE A N 1
ATOM 806 C CA . ILE A 1 102 ? 8.285 -7.776 -25.429 1.00 77.75 102 ILE A CA 1
ATOM 807 C C . ILE A 1 102 ? 7.263 -6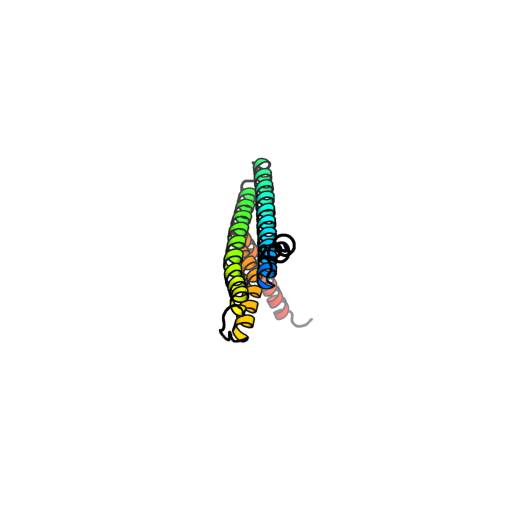.944 -26.216 1.00 77.75 102 ILE A C 1
ATOM 809 O O . ILE A 1 102 ? 7.527 -5.773 -26.493 1.00 77.75 102 ILE A O 1
ATOM 813 N N . PRO A 1 103 ? 6.107 -7.515 -26.592 1.00 82.56 103 PRO A N 1
ATOM 814 C CA . PRO A 1 103 ? 5.117 -6.791 -27.375 1.00 82.56 103 PRO A CA 1
ATOM 815 C C . PRO A 1 103 ? 4.472 -5.665 -26.553 1.00 82.56 103 PRO A C 1
ATOM 817 O O . PRO A 1 103 ? 4.170 -5.840 -25.372 1.00 82.56 103 PRO A O 1
ATOM 820 N N . GLU A 1 104 ? 4.216 -4.519 -27.192 1.00 80.62 104 GLU A N 1
ATOM 821 C CA . GLU A 1 104 ? 3.730 -3.286 -26.543 1.00 80.62 104 GLU A CA 1
ATOM 822 C C . GLU A 1 104 ? 2.454 -3.486 -25.711 1.00 80.62 104 GLU A C 1
ATOM 824 O O . GLU A 1 104 ? 2.289 -2.869 -24.657 1.00 80.62 104 GLU A O 1
ATOM 829 N N . PHE A 1 105 ? 1.580 -4.410 -26.128 1.00 83.50 105 PHE A N 1
ATOM 830 C CA . PHE A 1 105 ? 0.346 -4.721 -25.406 1.00 83.50 105 PHE A CA 1
ATOM 831 C C . PHE A 1 105 ? 0.607 -5.176 -23.960 1.00 83.50 105 PHE A C 1
ATOM 833 O O . PHE A 1 105 ? -0.214 -4.905 -23.088 1.00 83.50 105 PHE A O 1
ATOM 840 N N . VAL A 1 106 ? 1.750 -5.817 -23.680 1.00 83.25 106 VAL A N 1
ATOM 841 C CA . VAL A 1 106 ? 2.121 -6.277 -22.331 1.00 83.25 106 VAL A CA 1
ATOM 842 C C . VAL A 1 106 ? 2.350 -5.088 -21.402 1.00 83.25 106 VAL A C 1
ATOM 844 O O . VAL A 1 106 ? 1.892 -5.108 -20.262 1.00 83.25 106 VAL A O 1
ATOM 847 N N . PHE A 1 107 ? 2.986 -4.018 -21.885 1.00 81.19 107 PHE A N 1
ATOM 848 C CA . PHE A 1 107 ? 3.197 -2.802 -21.095 1.00 81.19 107 PHE A CA 1
ATOM 849 C C . PHE A 1 107 ? 1.882 -2.075 -20.809 1.00 81.19 107 PHE A C 1
ATOM 851 O O . PHE A 1 107 ? 1.671 -1.613 -19.688 1.00 81.19 107 PHE A O 1
ATOM 858 N N . VAL A 1 108 ? 0.971 -2.041 -21.787 1.00 85.12 108 VAL A N 1
ATOM 859 C CA . VAL A 1 108 ? -0.382 -1.491 -21.611 1.00 85.12 108 VAL A CA 1
ATOM 860 C C . VAL A 1 108 ? -1.159 -2.289 -20.562 1.00 85.12 108 VAL A C 1
ATOM 862 O O . VAL A 1 108 ? -1.772 -1.702 -19.671 1.00 85.12 108 VAL A O 1
ATOM 865 N N . LEU A 1 109 ? -1.092 -3.621 -20.612 1.00 83.88 109 LEU A N 1
ATOM 866 C CA . LEU A 1 109 ? -1.776 -4.503 -19.664 1.00 83.88 109 LEU A CA 1
ATOM 867 C C . LEU A 1 109 ? -1.223 -4.345 -18.240 1.00 83.88 109 LEU A C 1
ATOM 869 O O . LEU A 1 109 ? -1.996 -4.217 -17.291 1.00 83.88 109 LEU A O 1
ATOM 873 N N . LEU A 1 110 ? 0.102 -4.268 -18.088 1.00 83.12 110 LEU A N 1
ATOM 874 C CA . LEU A 1 110 ? 0.749 -3.994 -16.802 1.00 83.12 110 LEU A CA 1
ATOM 875 C C . LEU A 1 110 ? 0.370 -2.604 -16.257 1.00 83.12 110 LEU A C 1
ATOM 877 O O . LEU A 1 110 ? 0.067 -2.476 -15.072 1.00 83.12 110 LEU A O 1
ATOM 881 N N . GLY A 1 111 ? 0.320 -1.576 -17.109 1.00 81.31 111 GLY A N 1
ATOM 882 C CA . GLY A 1 111 ? -0.135 -0.234 -16.727 1.00 81.31 111 GLY A CA 1
ATOM 883 C C . GLY A 1 111 ? -1.603 -0.200 -16.283 1.00 81.31 111 GLY A C 1
ATOM 884 O O . GLY A 1 111 ? -1.953 0.483 -15.316 1.00 81.31 111 GLY A O 1
ATOM 885 N N . LEU A 1 112 ? -2.462 -0.995 -16.925 1.00 82.88 112 LEU A N 1
ATOM 886 C CA . LEU A 1 112 ? -3.870 -1.122 -16.550 1.00 82.88 112 LEU A CA 1
ATOM 887 C C . LEU A 1 112 ? -4.028 -1.774 -15.167 1.00 82.88 112 LEU A C 1
ATOM 889 O O . LEU A 1 112 ? -4.791 -1.283 -14.333 1.00 82.88 112 LEU A O 1
ATOM 893 N N . VAL A 1 113 ? -3.264 -2.840 -14.899 1.00 81.00 113 VAL A N 1
ATOM 894 C CA . VAL A 1 113 ? -3.243 -3.524 -13.596 1.00 81.00 113 VAL A CA 1
ATOM 895 C C . VAL A 1 113 ? -2.817 -2.561 -12.490 1.00 81.00 113 VAL A C 1
ATOM 897 O O . VAL A 1 113 ? -3.496 -2.473 -11.470 1.00 81.00 113 VAL A O 1
ATOM 900 N N . LEU A 1 114 ? -1.756 -1.778 -12.709 1.00 80.56 114 LEU A N 1
ATOM 901 C CA . LEU A 1 114 ? -1.272 -0.786 -11.741 1.00 80.56 114 LEU A CA 1
ATOM 902 C C . LEU 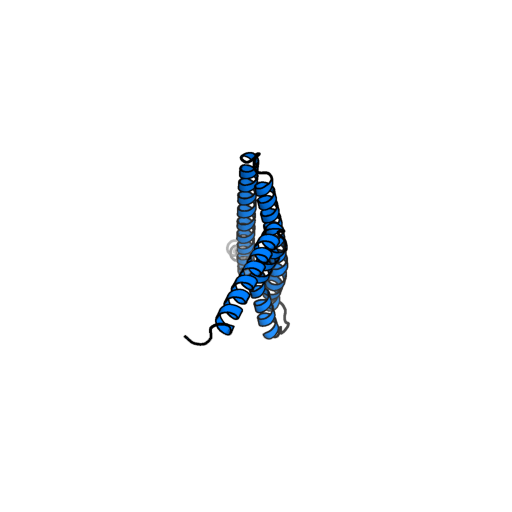A 1 114 ? -2.319 0.291 -11.418 1.00 80.56 114 LEU A C 1
ATOM 904 O O . LEU A 1 114 ? -2.437 0.718 -10.269 1.00 80.56 114 LEU A O 1
ATOM 908 N N . THR A 1 115 ? -3.121 0.685 -12.407 1.00 81.06 115 THR A N 1
ATOM 909 C CA . THR A 1 115 ? -4.170 1.707 -12.258 1.00 81.06 115 THR A CA 1
ATOM 910 C C . THR A 1 115 ? -5.356 1.217 -11.416 1.00 81.06 115 THR A C 1
ATOM 912 O O . THR A 1 115 ? -6.008 2.012 -10.741 1.00 81.06 115 THR A O 1
ATOM 915 N N . TYR A 1 116 ? -5.622 -0.093 -11.397 1.00 79.31 116 TYR A N 1
ATOM 916 C CA . TYR A 1 116 ? -6.711 -0.690 -10.612 1.00 79.31 116 TYR A CA 1
ATOM 917 C C . TYR A 1 116 ? -6.357 -0.956 -9.142 1.00 79.31 116 TYR A C 1
ATOM 919 O O . TYR A 1 116 ? -7.254 -1.125 -8.314 1.00 79.31 116 TYR A O 1
ATOM 927 N N . ILE A 1 117 ? -5.073 -0.963 -8.783 1.00 78.81 117 ILE A N 1
ATOM 928 C CA . ILE A 1 117 ? -4.608 -1.258 -7.418 1.00 78.81 117 ILE A CA 1
ATOM 929 C C . ILE A 1 117 ? -5.161 -0.283 -6.356 1.00 78.81 117 ILE A C 1
ATOM 931 O O . ILE A 1 117 ? -5.615 -0.761 -5.315 1.00 78.81 117 ILE A O 1
ATOM 935 N N . PRO A 1 118 ? -5.213 1.051 -6.565 1.00 77.50 118 PRO A N 1
ATOM 936 C CA . PRO A 1 118 ? -5.803 1.981 -5.596 1.00 77.50 118 PRO A CA 1
ATOM 937 C C . PRO A 1 118 ? -7.296 1.725 -5.353 1.00 77.50 118 PRO A C 1
ATOM 939 O O . PRO A 1 118 ? -7.761 1.804 -4.214 1.00 77.50 118 PRO A O 1
ATOM 942 N N . LEU A 1 119 ? -8.034 1.372 -6.412 1.00 78.44 119 LEU A N 1
ATOM 943 C CA . LEU A 1 119 ? -9.450 1.005 -6.337 1.00 78.44 119 LEU A CA 1
ATOM 944 C C . LEU A 1 119 ? -9.635 -0.301 -5.561 1.00 78.44 119 LEU A C 1
ATOM 946 O O . LEU A 1 119 ? -10.442 -0.354 -4.633 1.00 78.44 119 LEU A O 1
ATOM 950 N N . GLY A 1 120 ? -8.850 -1.329 -5.897 1.00 76.44 120 GLY A N 1
ATOM 951 C CA . GLY A 1 120 ? -8.862 -2.620 -5.208 1.00 76.44 120 GLY A CA 1
ATOM 952 C C . GLY A 1 120 ? -8.527 -2.481 -3.726 1.00 76.44 120 GLY A C 1
ATOM 953 O O . GLY A 1 120 ? -9.222 -3.040 -2.883 1.00 76.44 120 GLY A O 1
ATOM 954 N N . ASN A 1 121 ? -7.545 -1.644 -3.395 1.00 74.62 121 ASN A N 1
ATOM 955 C CA . ASN A 1 121 ? -7.231 -1.282 -2.023 1.00 74.62 121 ASN A CA 1
ATOM 956 C C . ASN A 1 121 ? -8.451 -0.689 -1.323 1.00 74.62 121 ASN A C 1
ATOM 958 O O . ASN A 1 121 ? -8.909 -1.262 -0.334 1.00 74.62 121 ASN A O 1
ATOM 962 N N . GLY A 1 122 ? -8.961 0.451 -1.793 1.00 73.25 122 GLY A N 1
ATOM 963 C CA . GLY A 1 122 ? -10.069 1.140 -1.126 1.00 73.25 122 GLY A CA 1
ATOM 964 C C . GLY A 1 122 ? -11.274 0.222 -0.909 1.00 73.25 122 GLY A C 1
ATOM 965 O O . GLY A 1 122 ? -11.860 0.203 0.175 1.00 73.25 122 GLY A O 1
ATOM 966 N N . LEU A 1 123 ? -11.576 -0.617 -1.902 1.00 74.56 123 LEU A N 1
ATOM 967 C CA . LEU A 1 123 ? -12.666 -1.583 -1.838 1.00 74.56 123 LEU A CA 1
ATOM 968 C C . LEU A 1 123 ? -12.392 -2.723 -0.841 1.00 74.56 123 LEU A C 1
ATOM 970 O O . LEU A 1 123 ? -13.268 -3.060 -0.044 1.00 74.56 123 LEU A O 1
ATOM 974 N N . SER A 1 124 ? -11.179 -3.284 -0.822 1.00 71.50 124 SER A N 1
ATOM 975 C CA . SER A 1 124 ? -10.779 -4.306 0.155 1.00 71.50 124 SER A CA 1
ATOM 976 C C . SER A 1 124 ? -10.867 -3.793 1.591 1.00 71.50 124 SER A C 1
ATOM 978 O O . SER A 1 124 ? -11.334 -4.525 2.458 1.00 71.50 124 SER A O 1
ATOM 980 N N . MET A 1 125 ? -10.495 -2.538 1.854 1.00 70.94 125 MET A N 1
ATOM 981 C CA . MET A 1 125 ? -10.628 -1.931 3.185 1.00 70.94 125 MET A CA 1
ATOM 982 C C . MET A 1 125 ? -12.084 -1.817 3.626 1.00 70.94 125 MET A C 1
ATOM 984 O O . MET A 1 125 ? -12.438 -2.201 4.742 1.00 70.94 125 MET A O 1
ATOM 988 N N . LEU A 1 126 ? -12.922 -1.309 2.723 1.00 71.31 126 LEU A N 1
ATOM 989 C CA . LEU A 1 126 ? -14.344 -1.089 2.951 1.00 71.31 126 LEU A CA 1
ATOM 990 C C . LEU A 1 126 ? -15.082 -2.408 3.233 1.00 71.31 126 LEU A C 1
ATOM 992 O O . LEU A 1 126 ? -16.003 -2.446 4.048 1.00 71.31 126 LEU A O 1
ATOM 996 N N . LEU A 1 127 ? -14.654 -3.498 2.587 1.00 67.62 127 LEU A N 1
ATOM 997 C CA . LEU A 1 127 ? -15.219 -4.832 2.781 1.00 67.62 127 LEU A CA 1
ATOM 998 C C . LEU A 1 127 ? -14.611 -5.594 3.966 1.00 67.62 127 LEU A C 1
ATOM 1000 O O . LEU A 1 127 ? -15.299 -6.427 4.547 1.00 67.62 127 LEU A O 1
ATOM 1004 N N . TYR A 1 128 ? -13.354 -5.363 4.335 1.00 69.44 128 TYR A N 1
ATOM 1005 C CA . TYR A 1 128 ? -12.709 -6.126 5.407 1.00 69.44 128 TYR A CA 1
ATOM 1006 C C . TYR A 1 128 ? -13.070 -5.602 6.803 1.00 69.44 128 TYR A C 1
ATOM 1008 O O . TYR A 1 128 ? -13.221 -6.382 7.743 1.00 69.44 128 TYR A O 1
ATOM 1016 N N . VAL A 1 129 ? -13.257 -4.287 6.955 1.00 67.06 129 VAL A N 1
ATOM 1017 C CA . VAL A 1 129 ? -13.607 -3.702 8.254 1.00 67.06 129 VAL A CA 1
ATOM 1018 C C . VAL A 1 129 ? -15.106 -3.878 8.513 1.00 67.06 129 VAL A C 1
ATOM 1020 O O . VAL A 1 129 ? -15.950 -3.256 7.866 1.00 67.06 129 VAL A O 1
ATOM 1023 N N . SER A 1 130 ? -15.449 -4.717 9.493 1.00 58.09 130 SER A N 1
ATOM 1024 C CA . SER A 1 130 ? -16.830 -5.111 9.825 1.00 58.09 130 SER A CA 1
ATOM 1025 C C . SER A 1 130 ? -17.752 -3.928 10.153 1.00 58.09 130 SER A C 1
ATOM 1027 O O . SER A 1 130 ? -18.944 -3.953 9.837 1.00 58.09 130 SER A O 1
ATOM 1029 N N . VAL A 1 131 ? -17.194 -2.853 10.714 1.00 60.91 131 VAL A N 1
ATOM 1030 C CA . VAL A 1 131 ? -17.922 -1.612 11.013 1.00 60.91 131 VAL A CA 1
ATOM 1031 C C . VAL A 1 131 ? -18.229 -0.806 9.750 1.00 60.91 131 VAL A C 1
ATOM 1033 O O . VAL A 1 131 ? -19.342 -0.301 9.613 1.00 60.91 131 VAL A O 1
ATOM 1036 N N . TYR A 1 132 ? -17.310 -0.766 8.778 1.00 61.53 132 TYR A N 1
ATOM 1037 C CA . TYR A 1 132 ? -17.573 -0.135 7.480 1.00 61.53 132 TYR A CA 1
ATOM 1038 C C . TYR A 1 132 ? -18.600 -0.921 6.676 1.00 61.53 132 TYR A C 1
ATOM 1040 O O . TYR A 1 132 ? -19.515 -0.322 6.118 1.00 61.53 132 TYR A O 1
ATOM 1048 N N . ARG A 1 133 ? -18.526 -2.256 6.686 1.00 71.19 133 ARG A N 1
ATOM 1049 C CA . ARG A 1 133 ? -19.559 -3.098 6.068 1.00 71.19 133 ARG A CA 1
ATOM 1050 C C . ARG A 1 133 ? -20.945 -2.828 6.639 1.00 71.19 133 ARG A C 1
ATOM 1052 O O . ARG A 1 133 ? -21.892 -2.684 5.875 1.00 71.19 133 ARG A O 1
ATOM 1059 N N . THR A 1 134 ? -21.058 -2.740 7.962 1.00 69.88 134 THR A N 1
ATOM 1060 C CA . THR A 1 134 ? -22.339 -2.462 8.628 1.00 69.88 134 THR A CA 1
ATOM 1061 C C . THR A 1 134 ? -22.865 -1.075 8.261 1.00 69.88 134 THR A C 1
ATOM 1063 O O . THR A 1 134 ? -24.035 -0.938 7.916 1.00 69.88 134 THR A O 1
ATOM 1066 N N . PHE A 1 135 ? -21.997 -0.060 8.248 1.00 72.81 135 PHE A N 1
ATOM 1067 C CA . PHE A 1 135 ? -22.363 1.298 7.842 1.00 72.81 135 PHE A CA 1
ATOM 1068 C C . PHE A 1 135 ? -22.824 1.372 6.379 1.00 72.81 135 PHE A C 1
ATOM 1070 O O . PHE A 1 135 ? -23.901 1.888 6.096 1.00 72.81 135 PHE A O 1
ATOM 1077 N N . VAL A 1 136 ? -22.051 0.803 5.451 1.00 70.75 136 VAL A N 1
ATOM 1078 C CA . VAL A 1 136 ? -22.366 0.791 4.013 1.00 70.75 136 VAL A CA 1
ATOM 1079 C C . VAL A 1 136 ? -23.656 0.024 3.742 1.00 70.75 136 VAL A C 1
ATOM 1081 O O . VAL A 1 136 ? -24.494 0.479 2.970 1.00 70.75 136 VAL A O 1
ATOM 1084 N N . MET A 1 137 ? -23.852 -1.119 4.400 1.00 76.50 137 MET A N 1
ATOM 1085 C CA . MET A 1 137 ? -25.072 -1.906 4.253 1.00 76.50 137 MET A CA 1
ATOM 1086 C C . MET A 1 137 ? -26.297 -1.158 4.789 1.00 76.50 137 MET A C 1
ATOM 1088 O O . MET A 1 137 ? -27.345 -1.205 4.149 1.00 76.50 137 MET A O 1
ATOM 1092 N N . ASN A 1 138 ? -26.171 -0.431 5.902 1.00 80.50 138 ASN A N 1
ATOM 1093 C CA . ASN A 1 138 ? -27.249 0.406 6.432 1.00 80.50 138 ASN A CA 1
ATOM 1094 C C . ASN A 1 138 ? -27.568 1.578 5.494 1.00 80.50 138 ASN A C 1
ATOM 1096 O O . ASN A 1 138 ? -28.735 1.781 5.163 1.00 80.50 138 ASN A O 1
ATOM 1100 N N . LEU A 1 139 ? -26.542 2.261 4.981 1.00 80.12 139 LEU A N 1
ATOM 1101 C CA . LEU A 1 139 ? -26.689 3.358 4.024 1.00 80.12 139 LEU A CA 1
ATOM 1102 C C . LEU A 1 139 ? -27.369 2.896 2.724 1.00 80.12 139 LEU A C 1
ATOM 1104 O O . LEU A 1 139 ? -28.276 3.559 2.228 1.00 80.12 139 LEU A O 1
ATOM 1108 N N . LEU A 1 140 ? -26.986 1.731 2.192 1.00 84.00 140 LEU A N 1
ATOM 1109 C CA . LEU A 1 140 ? -27.624 1.139 1.011 1.00 84.00 140 LEU A CA 1
ATOM 1110 C C . LEU A 1 140 ? -29.082 0.751 1.279 1.00 84.00 140 LEU A C 1
ATOM 1112 O O . LEU A 1 140 ? -29.940 0.958 0.420 1.00 84.00 140 LEU A O 1
ATOM 1116 N N . ARG A 1 141 ? -29.382 0.213 2.467 1.00 88.81 141 ARG A N 1
ATOM 1117 C CA . ARG A 1 141 ? -30.752 -0.146 2.866 1.00 88.81 141 ARG A CA 1
ATOM 1118 C C . ARG A 1 141 ? -31.654 1.079 2.973 1.00 88.81 141 ARG A C 1
ATOM 1120 O O . ARG A 1 141 ? -32.810 1.023 2.562 1.00 88.81 141 ARG A O 1
ATOM 1127 N N . GLU A 1 142 ? -31.142 2.164 3.540 1.00 89.06 142 GLU A N 1
ATOM 1128 C CA . GLU A 1 142 ? -31.858 3.435 3.671 1.00 89.06 142 GLU A CA 1
ATOM 1129 C C . GLU A 1 142 ? -32.018 4.134 2.321 1.00 89.06 142 GLU A C 1
ATOM 1131 O O . GLU A 1 142 ? -33.124 4.556 1.993 1.00 89.06 142 GLU A O 1
ATOM 1136 N N . GLY A 1 143 ? -30.974 4.152 1.488 1.00 84.69 143 GLY A N 1
ATOM 1137 C CA . GLY A 1 143 ? -31.044 4.677 0.124 1.00 84.69 143 GLY A CA 1
ATOM 1138 C C . GLY A 1 143 ? -32.043 3.920 -0.756 1.00 84.69 143 GLY A C 1
ATOM 1139 O O . GLY A 1 143 ? -32.836 4.544 -1.456 1.00 84.69 143 GLY A O 1
ATOM 1140 N N . CYS A 1 144 ? -32.073 2.584 -0.677 1.00 85.25 144 CYS A N 1
ATOM 1141 C CA . CYS A 1 144 ? -33.082 1.775 -1.370 1.00 85.25 144 CYS A CA 1
ATOM 1142 C C . CYS A 1 144 ? -34.499 2.067 -0.875 1.00 85.25 144 CYS A C 1
ATOM 1144 O O . CYS A 1 144 ? -35.399 2.191 -1.698 1.00 85.25 144 CYS A O 1
ATOM 1146 N N . ARG A 1 145 ? -34.708 2.208 0.442 1.00 88.50 145 ARG A N 1
ATOM 1147 C CA . ARG A 1 145 ? -36.021 2.592 0.987 1.00 88.50 145 ARG A CA 1
ATOM 1148 C C . ARG A 1 145 ? -36.458 3.969 0.503 1.00 88.50 145 ARG A C 1
ATOM 1150 O O . ARG A 1 145 ? -37.586 4.111 0.057 1.00 88.50 145 ARG A O 1
ATOM 1157 N N . TYR A 1 146 ? -35.552 4.942 0.500 1.00 87.69 146 TYR A N 1
ATOM 1158 C CA . TYR A 1 146 ? -35.833 6.287 0.004 1.00 87.69 146 TYR A CA 1
ATOM 1159 C C . TYR A 1 146 ? -36.187 6.301 -1.491 1.00 87.69 146 TYR A C 1
ATOM 1161 O O . TYR A 1 146 ? -37.145 6.956 -1.900 1.00 87.69 146 TYR A O 1
ATOM 1169 N N . LEU A 1 147 ? -35.443 5.561 -2.319 1.00 86.88 147 LEU A N 1
ATOM 1170 C CA . LEU A 1 147 ? -35.746 5.435 -3.748 1.00 86.88 147 LEU A CA 1
ATOM 1171 C C . LEU A 1 147 ? -37.072 4.711 -3.992 1.00 86.88 147 LEU A C 1
ATOM 1173 O O . LEU A 1 147 ? -37.814 5.101 -4.890 1.00 86.88 147 LEU A O 1
ATOM 1177 N N . PHE A 1 148 ? -37.382 3.694 -3.191 1.00 87.25 148 PHE A N 1
ATOM 1178 C CA . PHE A 1 148 ? -38.636 2.953 -3.275 1.00 87.25 148 PHE A CA 1
ATOM 1179 C C . PHE A 1 148 ? -39.843 3.822 -2.889 1.00 87.25 148 PHE A C 1
ATOM 1181 O O . PHE A 1 148 ? -40.813 3.875 -3.642 1.00 87.25 148 PHE A O 1
ATOM 1188 N N . ASP A 1 149 ? -39.750 4.586 -1.798 1.00 87.12 149 ASP A N 1
ATOM 1189 C CA . ASP A 1 149 ? -40.791 5.543 -1.394 1.00 87.12 149 ASP A CA 1
ATOM 1190 C C . ASP A 1 149 ? -40.978 6.650 -2.439 1.00 87.12 149 ASP A C 1
ATOM 1192 O O . ASP A 1 149 ? -42.104 7.028 -2.771 1.00 87.12 149 ASP A O 1
ATOM 1196 N N . ARG A 1 150 ? -39.881 7.146 -3.024 1.00 84.38 150 ARG A N 1
ATOM 1197 C CA . ARG A 1 150 ? -39.935 8.149 -4.094 1.00 84.38 150 ARG A CA 1
ATOM 1198 C C . ARG A 1 150 ? -40.559 7.595 -5.373 1.00 84.38 150 ARG A C 1
ATOM 1200 O O . ARG A 1 150 ? -41.340 8.298 -6.014 1.00 84.38 150 ARG A O 1
ATOM 1207 N N . TYR A 1 151 ? -40.245 6.356 -5.739 1.00 83.44 151 TYR A N 1
ATOM 1208 C CA . TYR A 1 151 ? -40.867 5.674 -6.870 1.00 83.44 151 TYR A CA 1
ATOM 1209 C C . TYR A 1 151 ? -42.378 5.528 -6.658 1.00 83.44 151 TYR A C 1
ATOM 1211 O O . TYR A 1 151 ? -43.144 5.967 -7.514 1.00 83.44 151 TYR A O 1
ATOM 1219 N N . ILE A 1 152 ? -42.805 5.034 -5.489 1.00 82.56 152 ILE A N 1
ATOM 1220 C CA . ILE A 1 152 ? -44.228 4.906 -5.140 1.00 82.56 152 ILE A CA 1
ATOM 1221 C C . ILE A 1 152 ? -44.938 6.260 -5.216 1.00 82.56 152 ILE A C 1
ATOM 1223 O O . ILE A 1 152 ? -45.969 6.369 -5.878 1.00 82.56 152 ILE A O 1
ATOM 1227 N N . SER A 1 153 ? -44.368 7.307 -4.617 1.00 81.31 153 SER A N 1
ATOM 1228 C CA .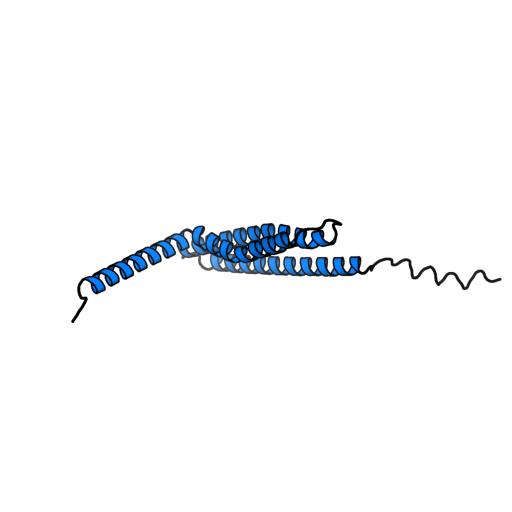 SER A 1 153 ? -44.970 8.646 -4.613 1.00 81.31 153 SER A CA 1
ATOM 1229 C C . SER A 1 153 ? -45.137 9.224 -6.028 1.00 81.31 153 SER A C 1
ATOM 1231 O O . SER A 1 153 ? -46.169 9.810 -6.346 1.00 81.31 153 SER A O 1
ATOM 1233 N N . THR A 1 154 ? -44.173 8.963 -6.920 1.00 76.81 154 THR A N 1
ATOM 1234 C CA . THR A 1 154 ? -44.225 9.407 -8.327 1.00 76.81 154 THR A CA 1
ATOM 1235 C C . THR A 1 154 ? -45.239 8.603 -9.154 1.00 76.81 154 THR A C 1
ATOM 1237 O O . THR A 1 154 ? -45.839 9.135 -10.081 1.00 76.81 154 THR A O 1
ATOM 1240 N N . THR A 1 155 ? -45.461 7.324 -8.830 1.00 73.69 155 THR A N 1
ATOM 1241 C CA . THR A 1 155 ? -46.470 6.488 -9.509 1.00 73.69 155 THR A CA 1
ATOM 1242 C C . THR A 1 155 ? -47.898 6.693 -8.997 1.00 73.69 155 THR A C 1
ATOM 1244 O O . THR A 1 155 ? -48.839 6.457 -9.749 1.00 73.69 155 THR A O 1
ATOM 1247 N N . VAL A 1 156 ? -48.075 7.116 -7.739 1.00 69.31 156 VAL A N 1
ATOM 1248 C CA . VAL A 1 156 ? -49.396 7.283 -7.104 1.00 69.31 156 VAL A CA 1
ATOM 1249 C C . VAL A 1 156 ? -49.993 8.677 -7.348 1.00 69.31 156 VAL A C 1
ATOM 1251 O O . VAL A 1 156 ? -51.209 8.779 -7.453 1.00 69.31 156 VAL A O 1
ATOM 1254 N N . ASN A 1 157 ? -49.175 9.722 -7.530 1.00 60.38 157 ASN A N 1
ATOM 1255 C CA . ASN A 1 157 ? -49.634 11.069 -7.907 1.00 60.38 157 ASN A CA 1
ATOM 1256 C C . ASN A 1 157 ? -49.005 11.531 -9.234 1.00 60.38 157 ASN A C 1
ATOM 1258 O O . ASN A 1 157 ? -48.125 12.393 -9.222 1.00 60.38 157 ASN A O 1
ATOM 1262 N N . PRO A 1 158 ? -49.390 10.965 -10.392 1.00 59.25 158 PRO A N 1
ATOM 1263 C CA . PRO A 1 158 ? -48.760 11.360 -11.645 1.00 59.25 158 PRO A CA 1
ATOM 1264 C C . PRO A 1 158 ? -49.187 12.748 -12.160 1.00 59.25 158 PRO A C 1
ATOM 1266 O O . PRO A 1 158 ? -48.426 13.320 -12.934 1.00 59.25 158 PRO A O 1
ATOM 1269 N N . LEU A 1 159 ? -50.342 13.309 -11.769 1.00 61.88 159 LEU A N 1
ATOM 1270 C CA . LEU A 1 159 ? -50.850 14.591 -12.291 1.00 61.88 159 LEU A CA 1
ATOM 1271 C C . LEU A 1 159 ? -51.843 15.265 -11.313 1.00 61.88 159 LEU A C 1
ATOM 1273 O O . LEU A 1 159 ? -53.020 14.910 -11.310 1.00 61.88 159 LEU A O 1
ATOM 1277 N N . GLU A 1 160 ? -51.378 16.255 -10.546 1.00 51.22 160 GLU A N 1
ATOM 1278 C CA . GLU A 1 160 ? -52.141 17.464 -10.168 1.00 51.22 160 GLU A CA 1
ATOM 1279 C C . GLU A 1 160 ? -51.305 18.698 -10.526 1.00 51.22 160 GLU A C 1
ATOM 1281 O O . GLU A 1 160 ? -50.067 18.645 -10.320 1.00 51.22 160 GLU A O 1
#

Sequence (160 aa):
MRRLFGDNEGKVTATGIGGPFDRYLYVILGHLFISLSSAYSIIIFCSWKIYKFMKIHKNSILEIDIQKQLTKTLIVQAIIPLLTCCVPVFIMMIAPLLPIMIPEFVFVLLGLVLTYIPLGNGLSMLLYVSVYRTFVMNLLREGCRYLFDRYISTTVNPLE

Secondary structure (DSSP, 8-state):
--SSSSTTSSSGGG-----HHHHHHHHHHHHHHHHHHHHHHHHHHHHHHHHHHHHH-TT-HHHHHHHHHHHHHHHHHHHHHHHHHHHHHHHHHHGGGSSS---HHHHHHHHHHHHHHHHHHHHHHHHHSHHHHHHHHHHHHHHHHHHHHHHHHHHH----

Foldseek 3Di:
DPPPDPPPVPPVPVPPQDDVVNVVVVVVVVVVVVVVVVVVVVLVVVVVVLVVVCVVCVPCPPVNVLSVQLNVLVVVLVVVLVVVVVVLVVCVVCVVVDPDPDDPVVVVVSVVVNVCSVVVSVVSSCVRRPVSVVVVVVVVVVVVVVVVVVVVVCVVCVDD

Radius of gyration: 28.99 Å; chains: 1; bounding box: 120×28×56 Å

pLDDT: mean 71.54, std 10.68, range [41.53, 89.06]